Protein AF-A0A6I9MSV8-F1 (afdb_monomer_lite)

Foldseek 3Di:
DDDAWAAAADQADPQQWGDFFKDKAFTHGDDDPPPPDPHDPVDDNDGDPPRVPTDIDIDGHHDPDPDTDGDDPPVVVVVVCCVVCVPPVVPPDDDDDDD

InterPro domains:
  IPR002420 C2 phosphatidylinositol 3-kinase-type domain [PS51547] (1-62)
  IPR035892 C2 domain superfamily [G3DSA:2.60.40.150] (1-72)
  IPR035892 C2 domain superfamily [SSF49562] (1-63)

Radius of gyration: 22.02 Å; chains: 1; bounding box: 76×27×43 Å

Sequence (99 aa):
HYPIAWVNTMVFDYKGQLKTGDIILHCWSSFPDELEEMLNPIGTIQTNPYTENATALHIHFPEHSSHSIIFPPFDKVRQLFSLLFPFSIADRRRPSHCQ

pLDDT: mean 86.19, std 15.5, range [38.59, 98.0]

Secondary structure (DSSP, 8-state):
-----B----SB-TTSBBP-EEEEEEPB----TT--SSS-TTS-SSPPS-TTTS-EEEEEE----SS--BPPPHHHHHHHHHHH-TTTTTTT-------

Organism: NCBI:txid8208

Structure (mmCIF, N/CA/C/O backbone):
data_AF-A0A6I9MSV8-F1
#
_entry.id   AF-A0A6I9MSV8-F1
#
loop_
_atom_site.group_PDB
_atom_site.id
_atom_site.type_symbol
_atom_site.label_atom_id
_atom_site.label_alt_id
_atom_site.label_comp_id
_atom_site.label_asym_id
_atom_site.label_entity_id
_atom_site.label_seq_id
_atom_site.pdbx_PDB_ins_code
_atom_site.Cartn_x
_atom_site.Cartn_y
_atom_site.Cartn_z
_atom_site.occupancy
_atom_site.B_iso_or_equiv
_atom_site.auth_seq_id
_atom_site.auth_comp_id
_atom_site.auth_asym_id
_atom_site.auth_atom_id
_atom_site.pdbx_PDB_model_num
ATOM 1 N N . HIS A 1 1 ? 5.463 18.379 -13.178 1.00 66.12 1 HIS A N 1
ATOM 2 C CA . HIS A 1 1 ? 6.272 17.466 -12.345 1.00 66.12 1 HIS A CA 1
ATOM 3 C C . HIS A 1 1 ? 6.327 16.136 -13.083 1.00 66.12 1 HIS A C 1
ATOM 5 O O . HIS A 1 1 ? 5.282 15.726 -13.568 1.00 66.12 1 HIS A O 1
ATOM 11 N N . TYR A 1 2 ? 7.502 15.531 -13.274 1.00 80.31 2 TYR A N 1
ATOM 12 C CA . TYR A 1 2 ? 7.622 14.267 -14.013 1.00 80.31 2 TYR A CA 1
ATOM 13 C C . TYR A 1 2 ? 7.595 13.101 -13.015 1.00 80.31 2 TYR A C 1
ATOM 15 O O . TYR A 1 2 ? 8.385 13.130 -12.068 1.00 80.31 2 TYR A O 1
ATOM 23 N N . PRO A 1 3 ? 6.685 12.125 -13.154 1.00 85.56 3 PRO A N 1
ATOM 24 C CA . PRO A 1 3 ? 6.596 11.025 -12.207 1.00 85.56 3 PRO A CA 1
ATOM 25 C C . PRO A 1 3 ? 7.773 10.050 -12.408 1.00 85.56 3 PRO A C 1
ATOM 27 O O . PRO A 1 3 ? 8.131 9.718 -13.534 1.00 85.56 3 PRO A O 1
ATOM 30 N N . ILE A 1 4 ? 8.422 9.637 -11.310 1.00 88.88 4 ILE A N 1
ATOM 31 C CA . ILE A 1 4 ? 9.675 8.848 -11.344 1.00 88.88 4 ILE A CA 1
ATOM 32 C C . ILE A 1 4 ? 9.433 7.388 -10.947 1.00 88.88 4 ILE A C 1
ATOM 34 O O . ILE A 1 4 ? 9.833 6.477 -11.664 1.00 88.88 4 ILE A O 1
ATOM 38 N N . ALA A 1 5 ? 8.759 7.161 -9.817 1.00 93.56 5 ALA A N 1
ATOM 39 C CA . ALA A 1 5 ? 8.258 5.850 -9.417 1.00 93.56 5 ALA A CA 1
ATOM 40 C C . ALA A 1 5 ? 7.009 6.006 -8.532 1.00 93.56 5 ALA A C 1
ATOM 42 O O . ALA A 1 5 ? 6.770 7.086 -7.986 1.00 93.56 5 ALA A O 1
ATOM 43 N N . TRP A 1 6 ? 6.230 4.939 -8.358 1.00 94.69 6 TRP A N 1
ATOM 44 C CA . TRP A 1 6 ? 5.099 4.902 -7.427 1.00 94.69 6 TRP A CA 1
ATOM 45 C C . TRP A 1 6 ? 5.071 3.597 -6.631 1.00 94.69 6 TRP A C 1
ATOM 47 O O . TRP A 1 6 ? 5.559 2.558 -7.075 1.00 94.69 6 TRP A O 1
ATOM 57 N N . VAL A 1 7 ? 4.494 3.646 -5.433 1.00 96.88 7 VAL A N 1
ATOM 58 C CA . VAL A 1 7 ? 4.239 2.467 -4.605 1.00 96.88 7 VAL A CA 1
ATOM 59 C C . VAL A 1 7 ? 3.057 2.743 -3.692 1.00 96.88 7 VAL A C 1
ATOM 61 O O . VAL A 1 7 ? 2.947 3.836 -3.138 1.00 96.88 7 VAL A O 1
ATOM 64 N N . ASN A 1 8 ? 2.195 1.747 -3.513 1.00 97.00 8 ASN A N 1
ATOM 65 C CA . ASN A 1 8 ? 1.116 1.803 -2.536 1.00 97.00 8 ASN A CA 1
ATOM 66 C C . ASN A 1 8 ? 1.429 0.838 -1.393 1.00 97.00 8 ASN A C 1
ATOM 68 O O . ASN A 1 8 ? 2.024 -0.219 -1.594 1.00 97.00 8 ASN A O 1
ATOM 72 N N . THR A 1 9 ? 1.010 1.185 -0.180 1.00 97.50 9 THR A N 1
ATOM 73 C CA . THR A 1 9 ? 1.114 0.301 0.983 1.00 97.50 9 THR A CA 1
ATOM 74 C C . THR A 1 9 ? -0.138 0.430 1.833 1.00 97.50 9 THR A C 1
ATOM 76 O O . THR A 1 9 ? -0.679 1.520 2.010 1.00 97.50 9 THR A O 1
ATOM 79 N N . MET A 1 10 ? -0.606 -0.691 2.373 1.00 97.75 10 MET A N 1
ATOM 80 C CA . MET A 1 10 ? -1.678 -0.674 3.366 1.00 97.75 10 MET A CA 1
ATOM 81 C C . MET A 1 10 ? -1.162 -0.100 4.683 1.00 97.75 10 MET A C 1
ATOM 83 O O . MET A 1 10 ? -0.042 -0.417 5.087 1.00 97.75 10 MET A O 1
ATOM 87 N N . VAL A 1 11 ? -1.998 0.677 5.368 1.00 96.62 11 VAL A N 1
ATOM 88 C CA . VAL A 1 11 ? -1.711 1.214 6.710 1.00 96.62 11 VAL A CA 1
ATOM 89 C C . VAL A 1 11 ? -1.901 0.143 7.792 1.00 96.62 11 VAL A C 1
ATOM 91 O O . VAL A 1 11 ? -1.111 0.060 8.729 1.00 96.62 11 VAL A O 1
ATOM 94 N N . PHE A 1 12 ? -2.905 -0.721 7.627 1.00 96.69 12 PHE A N 1
ATOM 95 C CA . PHE A 1 12 ? -3.110 -1.909 8.456 1.00 96.69 12 PHE A CA 1
ATOM 96 C C . PHE A 1 12 ? -2.566 -3.155 7.750 1.00 96.69 12 PHE A C 1
ATOM 98 O O . PHE A 1 12 ? -2.627 -3.264 6.523 1.00 96.69 12 PHE A O 1
ATOM 105 N N . ASP A 1 13 ? -2.022 -4.096 8.512 1.00 95.19 13 ASP A N 1
ATOM 106 C CA . ASP A 1 13 ? -1.614 -5.401 8.003 1.00 95.19 13 ASP A CA 1
ATOM 107 C C . ASP A 1 13 ? -2.814 -6.350 7.795 1.00 95.19 13 ASP A C 1
ATOM 109 O O . ASP A 1 13 ? -3.975 -6.003 8.026 1.00 95.19 13 ASP A O 1
ATOM 113 N N . TYR A 1 14 ? -2.539 -7.581 7.360 1.00 95.06 14 TYR A N 1
ATOM 114 C CA . TYR A 1 14 ? -3.572 -8.591 7.097 1.00 95.06 14 TYR A CA 1
ATOM 115 C C . TYR A 1 14 ? -4.320 -9.069 8.355 1.00 95.06 14 TYR A C 1
ATOM 117 O O . TYR A 1 14 ? -5.393 -9.657 8.237 1.00 95.06 14 TYR A O 1
ATOM 125 N N . LYS A 1 15 ? -3.767 -8.840 9.553 1.00 95.12 15 LYS A N 1
ATOM 126 C CA . LYS A 1 15 ? -4.417 -9.116 10.843 1.00 95.12 15 LYS A CA 1
ATOM 127 C C . LYS A 1 15 ? -5.220 -7.913 11.345 1.00 95.12 15 LYS A C 1
ATOM 129 O O . LYS A 1 15 ? -5.815 -7.993 12.418 1.00 95.12 15 LYS A O 1
ATOM 134 N N . GLY A 1 16 ? -5.225 -6.809 10.598 1.00 96.25 16 GLY A N 1
ATOM 135 C CA . GLY A 1 16 ? -5.819 -5.547 11.010 1.00 96.25 16 GLY A CA 1
ATOM 136 C C . GLY A 1 16 ? -4.978 -4.789 12.035 1.00 96.25 16 GLY A C 1
ATOM 137 O O . GLY A 1 16 ? -5.516 -3.901 12.683 1.00 96.25 16 GLY A O 1
ATOM 138 N N . GLN A 1 17 ? -3.696 -5.113 12.223 1.00 96.12 17 GLN A N 1
ATOM 139 C CA . GLN A 1 17 ? -2.804 -4.351 13.101 1.00 96.12 17 GLN A CA 1
ATOM 140 C C . GLN A 1 17 ? -2.240 -3.141 12.357 1.00 96.12 17 GLN A C 1
ATOM 142 O O . GLN A 1 17 ? -1.863 -3.241 11.190 1.00 96.12 17 GLN A O 1
ATOM 147 N N . LEU A 1 18 ? -2.197 -1.985 13.015 1.00 96.88 18 LEU A N 1
ATOM 148 C CA . LEU A 1 18 ? -1.576 -0.779 12.482 1.00 96.88 18 LEU A CA 1
ATOM 149 C C . LEU A 1 18 ? -0.074 -1.029 12.317 1.00 96.88 18 LEU A C 1
ATOM 151 O O . LEU A 1 18 ? 0.589 -1.437 13.270 1.00 96.88 18 LEU A O 1
ATOM 155 N N . LYS A 1 19 ? 0.462 -0.786 11.119 1.00 95.50 19 LYS A N 1
ATOM 156 C CA . LYS A 1 19 ? 1.903 -0.907 10.878 1.00 95.50 19 LYS A CA 1
ATOM 157 C C . LYS A 1 19 ? 2.669 0.152 11.673 1.00 95.50 19 LYS A C 1
ATOM 159 O O . LYS A 1 19 ? 2.242 1.303 11.735 1.00 95.50 19 LYS A O 1
ATOM 164 N N . THR A 1 20 ? 3.815 -0.234 12.222 1.00 95.81 20 THR A N 1
ATOM 165 C CA . THR A 1 20 ? 4.751 0.633 12.952 1.00 95.81 20 THR A CA 1
ATOM 166 C C . THR A 1 20 ? 6.190 0.315 12.541 1.00 95.81 20 THR A C 1
ATOM 168 O O . THR A 1 20 ? 6.463 -0.756 11.993 1.00 95.81 20 THR A O 1
ATOM 171 N N . GLY A 1 21 ? 7.110 1.244 12.800 1.00 94.94 21 GLY A N 1
ATOM 172 C CA . GLY A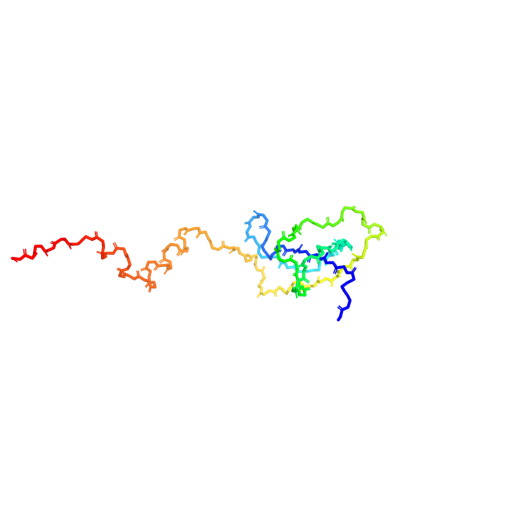 1 21 ? 8.539 1.072 12.551 1.00 94.94 21 GLY A CA 1
ATOM 173 C C . GLY A 1 21 ? 8.970 1.344 11.109 1.00 94.94 21 GLY A C 1
ATOM 174 O O . GLY A 1 21 ? 8.217 1.889 10.295 1.00 94.94 21 GLY A O 1
ATOM 175 N N . ASP A 1 22 ? 10.219 0.985 10.816 1.00 97.00 22 ASP A N 1
ATOM 176 C CA . ASP A 1 22 ? 10.855 1.229 9.523 1.00 97.00 22 ASP A CA 1
ATOM 177 C C . ASP A 1 22 ? 10.438 0.190 8.481 1.00 97.00 22 ASP A C 1
ATOM 179 O O . ASP A 1 22 ? 10.493 -1.020 8.715 1.00 97.00 22 ASP A O 1
ATOM 183 N N . ILE A 1 23 ? 10.042 0.666 7.301 1.00 96.62 23 ILE A N 1
ATOM 184 C CA . ILE A 1 23 ? 9.620 -0.171 6.179 1.00 96.62 23 ILE A CA 1
ATOM 185 C C . ILE A 1 23 ? 10.307 0.306 4.902 1.00 96.62 23 ILE A C 1
ATOM 187 O O . ILE A 1 23 ? 10.376 1.502 4.614 1.00 96.62 23 ILE A O 1
ATOM 191 N N . ILE A 1 24 ? 10.783 -0.659 4.117 1.00 97.50 24 ILE A N 1
ATOM 192 C CA . ILE A 1 24 ? 11.339 -0.441 2.782 1.00 97.50 24 ILE A CA 1
ATOM 193 C C . ILE A 1 24 ? 10.287 -0.858 1.756 1.00 97.50 24 ILE A C 1
ATOM 195 O O . ILE A 1 24 ? 9.778 -1.978 1.796 1.00 97.50 24 ILE A O 1
ATOM 199 N N . LEU A 1 25 ? 9.952 0.047 0.841 1.00 97.81 25 LEU A N 1
ATOM 200 C CA . LEU A 1 25 ? 8.974 -0.170 -0.219 1.00 97.81 25 LEU A CA 1
ATOM 201 C C . LEU A 1 25 ? 9.662 -0.092 -1.580 1.00 97.81 25 LEU A C 1
ATOM 203 O O . LEU A 1 25 ? 10.148 0.965 -1.973 1.00 97.81 25 LEU A O 1
ATOM 207 N N . HIS A 1 26 ? 9.687 -1.205 -2.311 1.00 98.00 26 HIS A N 1
ATOM 208 C CA . HIS A 1 26 ? 10.214 -1.240 -3.675 1.00 98.00 26 HIS A CA 1
ATOM 209 C C . HIS A 1 26 ? 9.147 -0.770 -4.668 1.00 98.00 26 HIS A C 1
ATOM 211 O O . HIS A 1 26 ? 8.056 -1.345 -4.743 1.00 98.00 26 HIS A O 1
ATOM 217 N N . CYS A 1 27 ? 9.468 0.279 -5.418 1.00 97.19 27 CYS A N 1
ATOM 218 C CA . CYS A 1 27 ? 8.533 1.006 -6.264 1.00 97.19 27 CYS A CA 1
ATOM 219 C C . CYS A 1 27 ? 8.421 0.431 -7.683 1.00 97.19 27 CYS A C 1
ATOM 221 O O . CYS A 1 27 ? 9.325 -0.227 -8.208 1.00 97.19 27 CYS A O 1
ATOM 223 N N . TRP A 1 28 ? 7.298 0.739 -8.322 1.00 95.19 28 TRP A N 1
ATOM 224 C CA . TRP A 1 28 ? 7.021 0.504 -9.734 1.00 95.19 28 TRP A CA 1
ATOM 225 C C . TRP A 1 28 ? 7.405 1.733 -10.563 1.0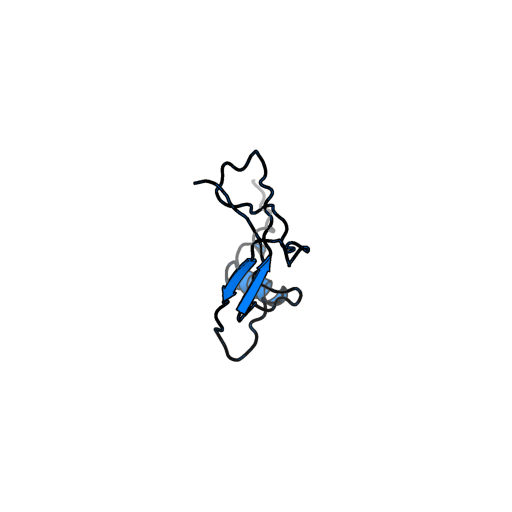0 95.19 28 TRP A C 1
ATOM 227 O O . TRP A 1 28 ? 7.210 2.868 -10.127 1.00 95.19 28 TRP A O 1
ATOM 237 N N . SER A 1 29 ? 7.948 1.509 -11.760 1.00 90.00 29 SER A N 1
ATOM 238 C CA . SER A 1 29 ? 8.387 2.565 -12.687 1.00 90.00 29 SER A CA 1
ATOM 239 C C . SER A 1 29 ? 7.416 2.821 -13.845 1.00 90.00 29 SER A C 1
ATOM 241 O O . SER A 1 29 ? 7.550 3.829 -14.532 1.00 90.00 29 SER A O 1
ATOM 243 N N . SER A 1 30 ? 6.453 1.925 -14.087 1.00 82.81 30 SER A N 1
ATOM 244 C CA . SER A 1 30 ? 5.447 2.078 -15.142 1.00 82.81 30 SER A CA 1
ATOM 245 C C . SER A 1 30 ? 4.285 2.946 -14.670 1.00 82.81 30 SER A C 1
ATOM 247 O O . SER A 1 30 ? 3.679 2.660 -13.640 1.00 82.81 30 SER A O 1
ATOM 249 N N . PHE A 1 31 ? 3.938 3.980 -15.432 1.00 81.81 31 PHE A N 1
ATOM 250 C CA . PHE A 1 31 ? 2.813 4.863 -15.128 1.00 81.81 31 PHE A CA 1
ATOM 251 C C . PHE A 1 31 ? 1.654 4.603 -16.089 1.00 81.81 31 PHE A C 1
ATOM 253 O O . PHE A 1 31 ? 1.899 4.447 -17.282 1.00 81.81 31 PHE A O 1
ATOM 260 N N . PRO A 1 32 ? 0.408 4.546 -15.597 1.00 78.19 32 PRO A N 1
ATOM 261 C CA . PRO A 1 32 ? -0.765 4.659 -16.453 1.00 78.19 32 PRO A CA 1
ATOM 262 C C . PRO A 1 32 ? -0.718 5.946 -17.288 1.00 78.19 32 PRO A C 1
ATOM 264 O O . PRO A 1 32 ? -0.516 7.026 -16.733 1.00 78.19 32 PRO A O 1
ATOM 267 N N . ASP A 1 33 ? -0.940 5.827 -18.598 1.00 70.25 33 ASP A N 1
ATOM 268 C CA . ASP A 1 33 ? -0.8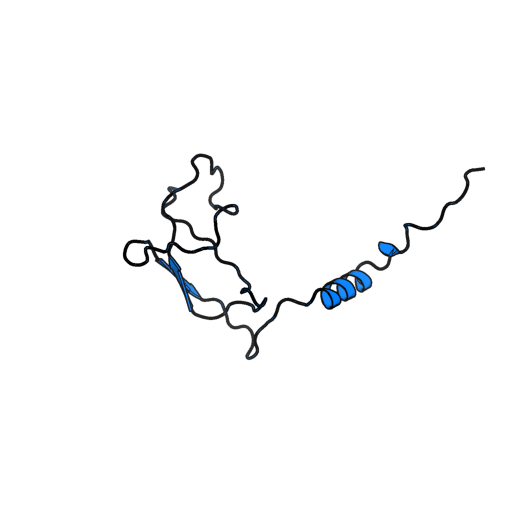88 6.954 -19.543 1.00 70.25 33 ASP A CA 1
ATOM 269 C C . ASP A 1 33 ? -1.969 8.025 -19.270 1.00 70.25 33 ASP A C 1
ATOM 271 O O . ASP A 1 33 ? -1.822 9.175 -19.674 1.00 70.25 33 ASP A O 1
ATOM 275 N N . GLU A 1 34 ? -3.038 7.663 -18.550 1.00 67.69 34 GLU A N 1
ATOM 276 C CA . GLU A 1 34 ? -4.212 8.506 -18.259 1.00 67.69 34 GLU A CA 1
ATOM 277 C C . GLU A 1 34 ? -4.202 9.137 -16.851 1.00 67.69 34 GLU A C 1
ATOM 279 O O . GLU A 1 34 ? -5.227 9.624 -16.374 1.00 67.69 34 GLU A O 1
ATOM 284 N N . LEU A 1 35 ? -3.071 9.128 -16.138 1.00 66.00 35 LEU A N 1
ATOM 285 C CA . LEU A 1 35 ? -2.991 9.759 -14.816 1.00 66.00 35 LEU A CA 1
ATOM 286 C C . LEU A 1 35 ? -2.990 11.291 -14.927 1.00 66.00 35 LEU A C 1
ATOM 288 O O . LEU A 1 35 ? -1.942 11.930 -14.988 1.00 66.00 35 LEU A O 1
ATOM 292 N N . GLU A 1 36 ? -4.185 11.883 -14.904 1.00 66.94 36 GLU A N 1
ATOM 293 C CA . GLU A 1 36 ? -4.370 13.321 -14.661 1.00 66.94 36 GLU A CA 1
ATOM 294 C C . GLU A 1 36 ? -3.950 13.711 -13.227 1.00 66.94 36 GLU A C 1
ATOM 296 O O . GLU A 1 36 ? -3.544 14.847 -12.973 1.00 66.94 36 GLU A O 1
ATOM 301 N N . GLU A 1 37 ? -4.003 12.760 -12.286 1.00 73.62 37 GLU A N 1
ATOM 302 C CA . GLU A 1 37 ? -3.639 12.941 -10.879 1.00 73.62 37 GLU A CA 1
ATOM 303 C C . GLU A 1 37 ? -2.180 12.545 -10.571 1.00 73.62 37 GLU A C 1
ATOM 305 O O . GLU A 1 37 ? -1.573 11.695 -11.217 1.00 73.62 37 GLU A O 1
ATOM 310 N N . MET A 1 38 ? -1.602 13.143 -9.520 1.00 81.25 38 MET A N 1
ATOM 311 C CA . MET A 1 38 ? -0.206 12.911 -9.105 1.00 81.25 38 MET A CA 1
ATOM 312 C C . MET A 1 38 ? 0.021 11.558 -8.398 1.00 81.25 38 MET A C 1
ATOM 314 O O . MET A 1 38 ? 1.167 11.157 -8.191 1.00 81.25 38 MET A O 1
ATOM 318 N N . LEU A 1 39 ? -1.048 10.861 -8.002 1.00 88.69 39 LEU A N 1
ATOM 319 C CA . LEU A 1 39 ? -1.012 9.593 -7.268 1.00 88.69 39 LEU A CA 1
ATOM 320 C C . LEU A 1 39 ? -1.783 8.512 -8.028 1.00 88.69 39 LEU A C 1
ATOM 322 O O . LEU A 1 39 ? -2.723 8.822 -8.746 1.00 88.69 39 LEU A O 1
ATOM 326 N N . ASN A 1 40 ? -1.430 7.241 -7.811 1.00 90.50 40 ASN A N 1
ATOM 327 C CA . ASN A 1 40 ? -2.108 6.092 -8.419 1.00 90.50 40 ASN A CA 1
ATOM 328 C C . ASN A 1 40 ? -2.889 5.267 -7.372 1.00 90.50 40 ASN A C 1
ATOM 330 O O . ASN A 1 40 ? -2.419 4.200 -6.964 1.00 90.50 40 ASN A O 1
ATOM 334 N N . PRO A 1 41 ? -4.075 5.719 -6.918 1.00 91.81 41 PRO A N 1
ATOM 335 C CA . PRO A 1 41 ? -4.844 5.018 -5.885 1.00 91.81 41 PRO A CA 1
ATOM 336 C C . PRO A 1 41 ? -5.397 3.655 -6.335 1.00 91.81 41 PRO A C 1
ATOM 338 O O . PRO A 1 41 ? -5.702 2.818 -5.490 1.00 91.81 41 PRO A O 1
ATOM 341 N N . ILE A 1 42 ? -5.514 3.412 -7.645 1.00 90.75 42 ILE A N 1
ATOM 342 C CA . ILE A 1 42 ? -5.991 2.137 -8.212 1.00 90.75 42 ILE A CA 1
ATOM 343 C C . ILE A 1 42 ? -4.852 1.103 -8.319 1.00 90.75 42 ILE A C 1
ATOM 345 O O . ILE A 1 42 ? -5.091 -0.092 -8.499 1.00 90.75 42 ILE A O 1
ATOM 349 N N . GLY A 1 43 ? -3.598 1.546 -8.191 1.00 92.12 43 GLY A N 1
ATOM 350 C CA . GLY A 1 43 ? -2.416 0.696 -8.259 1.00 92.12 43 GLY A CA 1
ATOM 351 C C . GLY A 1 43 ? -2.343 -0.357 -7.146 1.00 92.12 43 GLY A C 1
ATOM 352 O O . GLY A 1 43 ? -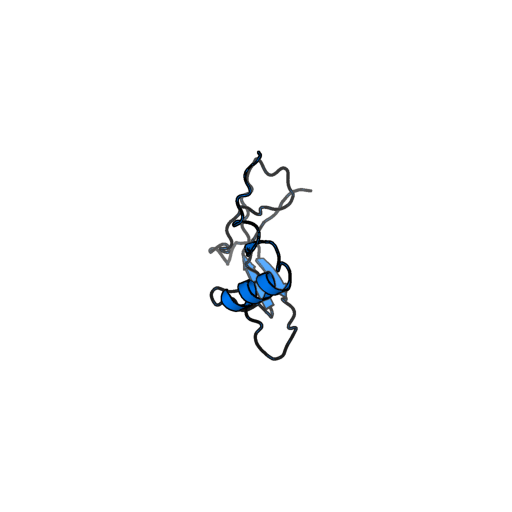2.884 -0.198 -6.050 1.00 92.12 43 GLY A O 1
ATOM 353 N N . THR A 1 44 ? -1.615 -1.442 -7.414 1.00 95.19 44 THR A N 1
ATOM 354 C CA . THR A 1 44 ? -1.421 -2.542 -6.457 1.00 95.19 44 THR A CA 1
ATOM 355 C C . THR A 1 44 ? -0.703 -2.106 -5.178 1.00 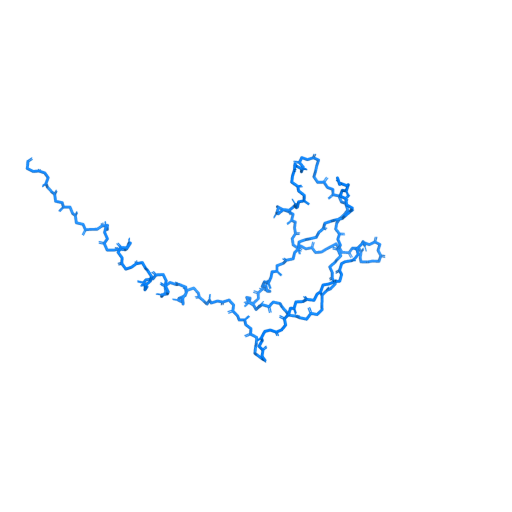95.19 44 THR A C 1
ATOM 357 O O . THR A 1 44 ? 0.185 -1.258 -5.205 1.00 95.19 44 THR A O 1
ATOM 360 N N . ILE A 1 45 ? -1.041 -2.758 -4.063 1.00 96.81 45 ILE A N 1
ATOM 361 C CA . ILE A 1 45 ? -0.333 -2.641 -2.777 1.00 96.81 45 ILE A CA 1
ATOM 362 C C . ILE A 1 45 ? 0.892 -3.564 -2.673 1.00 96.81 45 ILE A C 1
ATOM 364 O O . ILE A 1 45 ? 1.602 -3.535 -1.670 1.00 96.81 45 ILE A O 1
ATOM 368 N N . GLN A 1 46 ? 1.096 -4.450 -3.652 1.00 96.56 46 GLN A N 1
ATOM 369 C CA . GLN A 1 46 ? 2.263 -5.328 -3.694 1.00 96.56 46 GLN A CA 1
ATOM 370 C C . GLN A 1 46 ? 3.475 -4.525 -4.170 1.00 96.56 46 GLN A C 1
ATOM 372 O O . GLN A 1 46 ? 3.415 -3.844 -5.197 1.00 96.56 46 GLN A O 1
ATOM 377 N N . THR A 1 47 ? 4.579 -4.611 -3.433 1.00 96.56 47 THR A N 1
ATOM 378 C CA . THR A 1 47 ? 5.833 -3.966 -3.832 1.00 96.56 47 THR A CA 1
ATOM 379 C C . THR A 1 47 ? 6.466 -4.697 -5.010 1.00 96.56 47 THR A C 1
ATOM 381 O O . THR A 1 47 ? 6.207 -5.879 -5.242 1.00 96.56 47 THR A O 1
ATOM 384 N N . ASN A 1 48 ? 7.331 -4.001 -5.739 1.00 96.69 48 ASN A N 1
ATOM 385 C CA . ASN A 1 48 ? 8.060 -4.575 -6.862 1.00 96.69 48 ASN A CA 1
ATOM 386 C C . ASN A 1 48 ? 8.955 -5.751 -6.395 1.00 96.69 48 ASN A C 1
ATOM 388 O O . ASN A 1 48 ? 9.770 -5.555 -5.489 1.00 96.69 48 ASN A O 1
ATOM 392 N N . PRO A 1 49 ? 8.832 -6.961 -6.981 1.00 95.94 49 PRO A N 1
ATOM 393 C CA . PRO A 1 49 ? 9.623 -8.125 -6.575 1.00 95.94 49 PRO A CA 1
ATOM 394 C C . PRO A 1 49 ? 11.106 -8.037 -6.977 1.00 95.94 49 PRO A C 1
ATOM 396 O O . PRO A 1 49 ? 11.925 -8.768 -6.426 1.00 95.94 49 PRO A O 1
ATOM 399 N N . TYR A 1 50 ? 11.474 -7.159 -7.916 1.00 94.44 50 TYR A N 1
ATOM 400 C CA . TYR A 1 50 ? 12.850 -6.989 -8.395 1.00 94.44 50 TYR A CA 1
ATOM 401 C C . TYR A 1 50 ? 13.637 -6.007 -7.512 1.00 94.44 50 TYR A C 1
ATOM 403 O O . TYR A 1 50 ? 13.977 -4.901 -7.933 1.00 94.44 50 TYR A O 1
ATOM 411 N N . THR A 1 51 ? 13.915 -6.406 -6.271 1.00 92.81 51 THR A N 1
ATOM 412 C CA . THR A 1 51 ? 14.441 -5.523 -5.213 1.00 92.81 51 THR A CA 1
ATOM 413 C C . THR A 1 51 ? 15.812 -4.905 -5.506 1.00 92.81 51 THR A C 1
ATOM 415 O O . THR A 1 51 ? 16.065 -3.789 -5.063 1.00 92.81 51 THR A O 1
ATOM 418 N N . GLU A 1 52 ? 16.675 -5.584 -6.268 1.00 92.75 52 GLU A N 1
ATOM 419 C CA . GLU A 1 52 ? 18.040 -5.120 -6.579 1.00 92.75 52 GLU A CA 1
ATOM 420 C C . GLU A 1 52 ? 18.071 -3.923 -7.542 1.00 92.75 52 GLU A C 1
ATOM 422 O O . GLU A 1 52 ? 18.952 -3.072 -7.448 1.00 92.75 52 GLU A O 1
ATOM 427 N N . ASN A 1 53 ? 17.095 -3.843 -8.452 1.00 91.19 53 ASN A N 1
ATOM 428 C CA . ASN A 1 53 ? 17.065 -2.852 -9.535 1.00 91.19 53 ASN A CA 1
ATOM 429 C C . ASN A 1 53 ? 15.931 -1.828 -9.381 1.00 91.19 53 ASN A C 1
ATOM 431 O O . ASN A 1 53 ? 15.865 -0.854 -10.132 1.00 91.19 53 ASN A O 1
ATOM 435 N N . ALA A 1 54 ? 15.007 -2.056 -8.446 1.00 94.62 54 ALA A N 1
ATOM 436 C CA . ALA A 1 54 ? 13.881 -1.169 -8.200 1.00 94.62 54 ALA A CA 1
ATOM 437 C C . ALA A 1 54 ? 14.281 0.014 -7.310 1.00 94.62 54 ALA A C 1
ATOM 439 O O . ALA A 1 54 ? 14.983 -0.144 -6.311 1.00 94.62 54 ALA A O 1
ATOM 440 N N . THR A 1 55 ? 13.750 1.200 -7.614 1.00 96.19 55 THR A N 1
ATOM 441 C CA . THR A 1 55 ? 13.795 2.342 -6.693 1.00 96.19 55 THR A CA 1
ATOM 442 C C . THR A 1 55 ? 13.153 1.949 -5.362 1.00 96.19 55 THR A C 1
ATOM 444 O O . THR A 1 55 ? 12.044 1.418 -5.350 1.00 96.19 55 THR A O 1
ATOM 447 N N . ALA A 1 56 ? 13.833 2.215 -4.248 1.00 97.06 56 ALA A N 1
ATOM 448 C CA . ALA A 1 56 ? 13.343 1.905 -2.910 1.00 97.06 56 ALA A CA 1
ATOM 449 C C . ALA A 1 56 ? 13.001 3.184 -2.139 1.00 97.06 56 ALA A C 1
ATOM 451 O O . ALA A 1 56 ? 13.770 4.146 -2.134 1.00 97.06 56 ALA A O 1
ATOM 452 N N . LEU A 1 57 ? 11.853 3.176 -1.465 1.00 97.19 57 LEU A N 1
ATOM 453 C CA . LEU A 1 57 ? 11.425 4.224 -0.550 1.00 97.19 57 LEU A CA 1
ATOM 454 C C . LEU A 1 57 ? 11.502 3.705 0.889 1.00 97.19 57 LEU A C 1
ATOM 456 O O . LEU A 1 57 ? 10.874 2.704 1.226 1.00 97.19 57 LEU A O 1
ATOM 460 N N . HIS A 1 58 ? 12.259 4.401 1.733 1.00 97.81 58 HIS A N 1
ATOM 461 C CA . HIS A 1 58 ? 12.372 4.102 3.158 1.00 97.81 58 HIS A CA 1
ATOM 462 C C . HIS A 1 58 ? 11.429 5.024 3.927 1.00 97.81 58 HIS A C 1
ATOM 464 O O . HIS A 1 58 ? 11.558 6.246 3.844 1.00 97.81 58 HIS A O 1
ATOM 470 N N . ILE A 1 59 ? 10.477 4.444 4.653 1.00 97.44 59 ILE A N 1
ATOM 471 C CA . ILE A 1 59 ? 9.505 5.187 5.459 1.00 97.44 59 ILE A CA 1
ATOM 472 C C . ILE A 1 59 ? 9.495 4.674 6.893 1.00 97.44 59 ILE A C 1
ATOM 474 O O . ILE A 1 59 ? 9.806 3.513 7.146 1.00 97.44 59 ILE A O 1
ATOM 478 N N . HIS A 1 60 ? 9.080 5.540 7.812 1.00 96.88 60 HIS A N 1
ATOM 479 C CA . HIS A 1 60 ? 8.909 5.209 9.218 1.00 96.88 60 HIS A CA 1
ATOM 480 C C . HIS A 1 60 ? 7.452 5.430 9.627 1.00 96.88 60 HIS A C 1
ATOM 482 O O . HIS A 1 60 ? 6.943 6.550 9.534 1.00 96.88 60 HIS A O 1
ATOM 488 N N . PHE A 1 61 ? 6.781 4.373 10.082 1.00 95.75 61 PHE A N 1
ATOM 489 C CA . PHE A 1 61 ? 5.465 4.486 10.702 1.00 95.75 61 PHE A CA 1
ATOM 490 C C . PHE A 1 61 ? 5.616 4.761 12.206 1.00 95.75 61 PHE A C 1
ATOM 492 O O . PHE A 1 61 ? 6.254 3.965 12.899 1.00 95.75 61 PHE A O 1
ATOM 499 N N . PRO A 1 62 ? 5.020 5.844 12.734 1.00 94.25 62 PRO A N 1
ATOM 500 C CA . PRO A 1 62 ? 5.172 6.213 14.135 1.00 94.25 62 PRO A CA 1
ATOM 501 C C . PRO A 1 62 ? 4.571 5.164 15.077 1.00 94.25 62 PRO A C 1
ATOM 503 O O . PRO A 1 62 ? 3.475 4.647 14.852 1.00 94.25 62 PRO A O 1
ATOM 506 N N . GLU A 1 63 ? 5.268 4.895 16.179 1.00 91.12 63 GLU A N 1
ATOM 507 C CA . GLU A 1 63 ? 4.767 4.050 17.260 1.00 91.12 63 GLU A CA 1
ATOM 508 C C . GLU A 1 63 ? 4.005 4.908 18.281 1.00 91.12 63 GLU A C 1
ATOM 510 O O . GLU A 1 63 ? 4.584 5.691 19.031 1.00 91.12 63 GLU A O 1
ATOM 515 N N . HIS A 1 64 ? 2.676 4.794 18.285 1.00 85.00 64 HIS A N 1
ATOM 516 C CA . HIS A 1 64 ? 1.810 5.605 19.151 1.00 85.00 64 HIS A CA 1
ATOM 517 C C . HIS A 1 64 ? 1.558 4.991 20.536 1.00 85.00 64 HIS A C 1
ATOM 519 O O . HIS A 1 64 ? 1.109 5.692 21.444 1.00 85.00 64 HIS A O 1
ATOM 525 N N . SER A 1 65 ? 1.809 3.693 20.712 1.00 87.56 65 SER A N 1
ATOM 526 C CA . SER A 1 65 ? 1.536 2.970 21.956 1.00 87.56 65 SER A CA 1
ATOM 527 C C . SER A 1 65 ? 2.450 1.766 22.123 1.00 87.56 65 SER A C 1
ATOM 529 O O . SER A 1 65 ? 2.805 1.122 21.146 1.00 87.56 65 SER A O 1
ATOM 531 N N . SER A 1 66 ? 2.723 1.388 23.375 1.00 87.62 66 SER A N 1
ATOM 532 C CA . SER A 1 66 ? 3.492 0.176 23.715 1.00 87.62 66 SER A CA 1
ATOM 533 C C . SER A 1 66 ? 2.777 -1.138 23.369 1.00 87.62 66 SER A C 1
ATOM 535 O O . SER A 1 66 ? 3.357 -2.215 23.476 1.00 87.62 66 SER A O 1
ATOM 537 N N . HIS A 1 67 ? 1.495 -1.071 23.009 1.00 90.31 67 HIS A N 1
ATOM 538 C CA . HIS A 1 67 ? 0.689 -2.209 22.580 1.00 90.31 67 HIS A CA 1
ATOM 539 C C . HIS A 1 67 ? 0.307 -2.056 21.108 1.00 90.31 67 HIS A C 1
ATOM 541 O O . HIS A 1 67 ? 0.118 -0.937 20.634 1.00 90.31 67 HIS A O 1
ATOM 547 N N . SER A 1 68 ? 0.140 -3.180 20.406 1.00 90.56 68 SER A N 1
ATOM 548 C CA . SER A 1 68 ? -0.334 -3.179 19.018 1.00 90.56 68 SER A CA 1
ATOM 549 C C . SER A 1 68 ? -1.754 -2.609 18.927 1.00 90.56 68 SER A C 1
ATOM 551 O O . SER A 1 68 ? -2.655 -3.028 19.661 1.00 90.56 68 SER A O 1
ATOM 553 N N . ILE A 1 69 ? -1.947 -1.647 18.022 1.00 95.50 69 ILE A N 1
ATOM 554 C CA . ILE A 1 69 ? -3.248 -1.044 17.720 1.00 95.50 69 ILE A CA 1
ATOM 555 C C . ILE A 1 69 ? -3.917 -1.893 16.644 1.00 95.50 69 ILE A C 1
ATOM 557 O O . ILE A 1 69 ? -3.395 -2.022 15.541 1.00 95.50 69 ILE A O 1
ATOM 561 N N . ILE A 1 70 ? -5.090 -2.448 16.948 1.00 96.31 70 ILE A N 1
ATOM 562 C CA . ILE A 1 70 ? -5.848 -3.305 16.028 1.00 96.31 70 ILE A CA 1
ATOM 563 C C . ILE A 1 70 ? -7.099 -2.567 15.556 1.00 96.31 70 ILE A C 1
ATOM 565 O O . ILE A 1 70 ? -7.773 -1.898 16.344 1.00 96.31 70 ILE A O 1
ATOM 569 N N . PHE A 1 71 ? -7.425 -2.706 14.274 1.00 96.44 71 PHE A N 1
ATOM 570 C CA . PHE A 1 71 ? -8.661 -2.206 13.696 1.00 96.44 71 PHE A CA 1
ATOM 571 C C . PHE A 1 71 ? -9.871 -2.748 14.481 1.00 96.44 71 PHE A C 1
ATOM 573 O O . PHE A 1 71 ? -9.925 -3.948 14.775 1.00 96.44 71 PHE A O 1
ATOM 580 N N . PRO A 1 72 ? -10.853 -1.899 14.836 1.00 96.50 72 PRO A N 1
ATOM 581 C CA . PRO A 1 72 ? -11.998 -2.334 15.620 1.00 96.50 72 PRO A CA 1
ATOM 582 C C . PRO A 1 72 ? -12.769 -3.476 14.936 1.00 96.50 72 PRO A C 1
ATOM 584 O O . PRO A 1 72 ? -13.120 -3.360 13.760 1.00 96.50 72 PRO A O 1
ATOM 587 N N . PRO A 1 73 ? -13.111 -4.557 15.662 1.00 95.56 73 PRO A N 1
ATOM 588 C CA . PRO A 1 73 ? -13.976 -5.603 15.131 1.00 95.56 73 PRO A CA 1
ATOM 589 C C . PRO A 1 73 ? -15.340 -5.054 14.699 1.00 95.56 73 PRO A C 1
ATOM 591 O O . PRO A 1 73 ? -15.837 -4.073 15.262 1.00 95.56 73 PRO A O 1
ATOM 594 N N . PHE A 1 74 ? -15.992 -5.741 13.758 1.00 95.00 74 PHE A N 1
ATOM 595 C CA . PHE A 1 74 ? -17.276 -5.318 13.189 1.00 95.00 74 PHE A CA 1
ATOM 596 C C . PHE A 1 74 ? -18.342 -4.999 14.251 1.00 95.00 74 PHE A C 1
ATOM 598 O O . PHE A 1 74 ? -19.014 -3.973 14.161 1.00 95.00 74 PHE A O 1
ATOM 605 N N . ASP A 1 75 ? -18.453 -5.813 15.306 1.00 96.06 75 ASP A N 1
ATOM 606 C CA . ASP A 1 75 ? -19.421 -5.585 16.386 1.00 96.06 75 ASP A CA 1
ATOM 607 C C . ASP A 1 75 ? -19.200 -4.263 17.124 1.00 96.06 75 ASP A C 1
ATOM 609 O O . ASP A 1 75 ? -20.167 -3.597 17.501 1.00 96.06 75 ASP A O 1
ATOM 613 N N . LYS A 1 76 ? -17.939 -3.848 17.297 1.00 94.75 76 LYS A N 1
ATOM 614 C CA . LYS A 1 76 ? -17.596 -2.568 17.928 1.00 94.75 76 LYS A CA 1
ATOM 615 C C . LYS A 1 76 ? -17.945 -1.393 17.025 1.00 94.75 76 LYS A C 1
ATOM 617 O O . LYS A 1 76 ? -18.504 -0.412 17.512 1.00 94.75 76 LYS A O 1
ATOM 622 N N . VAL A 1 77 ? -17.699 -1.515 15.721 1.00 95.00 77 VAL A N 1
ATOM 623 C CA . VAL A 1 77 ? -18.108 -0.504 14.733 1.00 95.00 77 VAL A CA 1
ATOM 624 C C . VAL A 1 77 ? -19.633 -0.375 14.697 1.00 95.00 77 VAL A C 1
ATOM 626 O O . VAL A 1 77 ? -20.162 0.733 14.749 1.00 95.00 77 VAL A O 1
ATOM 629 N N . ARG A 1 78 ? -20.357 -1.500 14.697 1.00 93.06 78 ARG A N 1
ATOM 630 C CA . ARG A 1 78 ? -21.826 -1.523 14.731 1.00 93.06 78 ARG A CA 1
ATOM 631 C C . ARG A 1 78 ? -22.382 -0.903 16.013 1.00 93.06 78 ARG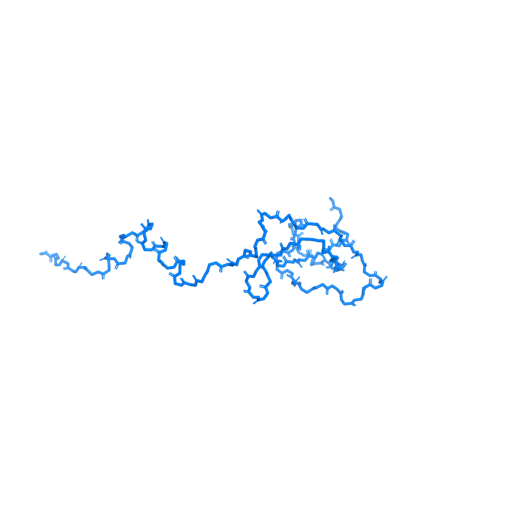 A C 1
ATOM 633 O O . ARG A 1 78 ? -23.350 -0.149 15.957 1.00 93.06 78 ARG A O 1
ATOM 640 N N . GLN A 1 79 ? -21.775 -1.207 17.161 1.00 94.12 79 GLN A N 1
ATOM 641 C CA . GLN A 1 79 ? -22.152 -0.614 18.442 1.00 94.12 79 GLN A CA 1
ATOM 642 C C . GLN A 1 79 ? -21.974 0.908 18.411 1.00 94.12 79 GLN A C 1
ATOM 644 O O . GLN A 1 79 ? -22.894 1.632 18.785 1.00 94.12 79 GLN A O 1
ATOM 649 N N . LEU A 1 80 ? -20.829 1.392 17.918 1.00 93.75 80 LEU A N 1
ATOM 650 C CA . LEU A 1 80 ? -20.572 2.823 17.768 1.00 93.75 80 LEU A CA 1
ATOM 651 C C . LEU A 1 80 ? -21.595 3.482 16.833 1.00 93.75 80 LEU A C 1
ATOM 653 O O . LEU A 1 80 ? -22.167 4.509 17.184 1.00 93.75 80 LEU A O 1
ATOM 657 N N . PHE A 1 81 ? -21.890 2.863 15.687 1.00 93.25 81 PHE A N 1
ATOM 658 C CA . PHE A 1 81 ? -22.908 3.355 14.759 1.00 93.25 81 PHE A CA 1
ATOM 659 C C . PHE A 1 81 ? -24.288 3.470 15.421 1.00 93.25 81 PHE A C 1
ATOM 661 O O . PHE A 1 81 ? -24.942 4.500 15.294 1.00 93.25 81 PHE A O 1
ATOM 668 N N . SER A 1 82 ? -24.719 2.457 16.180 1.00 91.50 82 SER A N 1
ATOM 669 C CA . SER A 1 82 ? -26.004 2.490 16.891 1.00 91.50 82 SER A CA 1
ATOM 670 C C . SER A 1 82 ? -26.078 3.590 17.953 1.00 91.50 82 SER A C 1
ATOM 672 O O . SER A 1 82 ? -27.168 4.096 18.213 1.00 91.50 82 SER A O 1
ATOM 674 N N . LEU A 1 83 ? -24.953 3.930 18.587 1.00 90.88 83 LEU A N 1
ATOM 675 C CA . LEU A 1 83 ? -24.884 5.003 19.581 1.00 90.88 83 LEU A CA 1
ATOM 676 C C . LEU A 1 83 ? -24.902 6.388 18.924 1.00 90.88 83 LEU A C 1
ATOM 678 O O . LEU A 1 83 ? -25.526 7.302 19.455 1.00 90.88 83 LEU A O 1
ATOM 682 N N . LEU A 1 84 ? -24.237 6.541 17.776 1.00 90.62 84 LEU A N 1
ATOM 683 C CA . LEU A 1 84 ? -24.147 7.815 17.057 1.00 90.62 84 LEU A CA 1
ATOM 684 C C . LEU A 1 84 ? -25.382 8.110 16.191 1.00 90.62 84 LEU A C 1
ATOM 686 O O . LEU A 1 84 ? -25.711 9.273 15.975 1.00 90.62 84 LEU A O 1
ATOM 690 N N . PHE A 1 85 ? -26.086 7.077 15.719 1.00 85.75 85 PHE A N 1
ATOM 691 C CA . PHE A 1 85 ? -27.232 7.199 14.811 1.00 85.75 85 PHE A CA 1
ATOM 692 C C . PHE A 1 85 ? -28.465 6.415 15.307 1.00 85.75 85 PHE A C 1
ATOM 694 O O . PHE A 1 85 ? -28.936 5.500 14.623 1.00 85.75 85 PHE A O 1
ATOM 701 N N . PRO A 1 86 ? -29.050 6.772 16.468 1.00 70.38 86 PRO A N 1
ATOM 702 C CA . PRO A 1 86 ? -30.150 6.015 17.077 1.00 70.38 86 PRO A CA 1
ATOM 703 C C . PRO A 1 86 ? -31.439 5.980 16.233 1.00 70.38 86 PRO A C 1
ATOM 705 O O . PRO A 1 86 ? -32.253 5.071 16.393 1.00 70.38 86 PRO A O 1
ATOM 708 N N . PHE A 1 87 ? -31.627 6.924 15.303 1.00 63.22 87 PHE A N 1
ATOM 709 C CA . PHE A 1 87 ? -32.862 7.058 14.516 1.00 63.22 87 PHE A CA 1
ATOM 710 C C . PHE A 1 87 ? -32.850 6.347 13.150 1.00 63.22 87 PHE A C 1
ATOM 712 O O . PHE A 1 87 ? -33.907 6.169 12.554 1.00 63.22 87 PHE A O 1
ATOM 719 N N . SER A 1 88 ? -31.701 5.875 12.649 1.00 59.81 88 SER A N 1
ATOM 720 C CA . SER A 1 88 ? -31.616 5.327 11.279 1.00 59.81 88 SER A CA 1
ATOM 721 C C . SER A 1 88 ? -32.231 3.922 11.123 1.00 59.81 88 SER A C 1
ATOM 723 O O . SER A 1 88 ? -32.642 3.535 10.029 1.00 59.81 88 SER A O 1
ATOM 725 N N . ILE A 1 89 ? -32.346 3.153 12.213 1.00 56.19 89 ILE A N 1
ATOM 726 C CA . ILE A 1 89 ? -32.889 1.779 12.184 1.00 56.19 89 ILE A CA 1
ATOM 727 C C . ILE A 1 89 ? -34.376 1.735 12.589 1.00 56.19 89 ILE A C 1
ATOM 729 O O . ILE A 1 89 ? -35.098 0.822 12.184 1.00 56.19 89 ILE A O 1
ATOM 733 N N . ALA A 1 90 ? -34.864 2.728 13.340 1.00 52.66 90 ALA A N 1
ATOM 734 C CA . ALA A 1 90 ? -36.240 2.752 13.841 1.00 52.66 90 ALA A CA 1
ATOM 735 C C . ALA A 1 90 ? -37.265 3.312 12.834 1.00 52.66 90 ALA A C 1
ATOM 737 O O . ALA A 1 90 ? -38.445 2.985 12.937 1.00 52.66 90 ALA A O 1
ATOM 738 N N . ASP A 1 91 ? -36.838 4.084 11.829 1.00 52.25 91 ASP A N 1
ATOM 739 C CA . ASP A 1 91 ? -37.757 4.827 10.949 1.00 52.25 91 ASP A CA 1
ATOM 740 C C . ASP A 1 91 ? -38.152 4.094 9.648 1.00 52.25 91 ASP A C 1
ATOM 742 O O . ASP A 1 91 ? -38.609 4.686 8.677 1.00 52.25 91 ASP A O 1
ATOM 746 N N . ARG A 1 92 ? -37.994 2.762 9.602 1.00 55.50 92 ARG A N 1
ATOM 747 C CA . ARG A 1 92 ? -38.527 1.921 8.506 1.00 55.50 92 ARG A CA 1
ATOM 748 C C . ARG A 1 92 ? -39.782 1.130 8.860 1.00 55.50 92 ARG A C 1
ATOM 750 O O . ARG A 1 92 ? -40.202 0.272 8.086 1.00 55.50 92 ARG A O 1
ATOM 757 N N . ARG A 1 93 ? -40.410 1.405 10.005 1.00 54.31 93 ARG A N 1
ATOM 758 C CA . ARG A 1 93 ? -41.736 0.863 10.330 1.00 54.31 93 ARG A CA 1
ATOM 759 C C . ARG A 1 93 ? -42.582 1.877 11.097 1.00 54.31 93 ARG A C 1
ATOM 761 O O . ARG A 1 93 ? -42.658 1.802 12.316 1.00 54.31 93 ARG A O 1
ATOM 768 N N . ARG A 1 94 ? -43.329 2.709 10.367 1.00 44.22 94 ARG A N 1
ATOM 769 C CA . ARG A 1 94 ? -44.775 2.867 10.595 1.00 44.22 94 ARG A CA 1
ATOM 770 C C . ARG A 1 94 ? -45.487 3.302 9.306 1.00 44.22 94 ARG A C 1
ATOM 772 O O . ARG A 1 94 ? -45.148 4.342 8.754 1.00 44.22 94 ARG A O 1
ATOM 779 N N . PRO A 1 95 ? -46.470 2.518 8.835 1.00 61.00 95 PRO A N 1
ATOM 780 C CA . PRO A 1 95 ? -47.433 2.959 7.845 1.00 61.00 95 PRO A CA 1
ATOM 781 C C . PRO A 1 95 ? -48.507 3.787 8.560 1.00 61.00 95 PRO A C 1
ATOM 783 O O . PRO A 1 95 ? -49.053 3.357 9.575 1.00 61.00 95 PRO A O 1
ATOM 786 N N . SER A 1 96 ? -48.842 4.958 8.038 1.00 48.06 96 SER A N 1
ATOM 787 C CA . SER A 1 96 ? -50.066 5.653 8.430 1.00 48.06 96 SER A CA 1
ATOM 788 C C . SER A 1 96 ? -50.753 6.161 7.177 1.00 48.06 96 SER A C 1
ATOM 790 O O . SER A 1 96 ? -50.375 7.184 6.615 1.00 48.06 96 SER A O 1
ATOM 792 N N . HIS A 1 97 ? -51.711 5.344 6.732 1.00 50.38 97 HIS A N 1
ATOM 793 C CA . HIS A 1 97 ? -52.977 5.741 6.129 1.00 50.38 97 HIS A CA 1
ATOM 794 C C . HIS A 1 97 ? -53.132 7.253 5.919 1.00 50.38 97 HIS A C 1
ATOM 796 O O . HIS A 1 97 ? -53.345 7.993 6.878 1.00 50.38 97 HIS A O 1
ATOM 802 N N . CYS A 1 98 ? -53.093 7.684 4.658 1.00 38.59 98 CYS A N 1
ATOM 803 C CA . CYS A 1 98 ? -53.836 8.874 4.267 1.00 38.59 98 CYS A CA 1
ATOM 804 C C . CYS A 1 98 ? -55.315 8.479 4.188 1.00 38.59 98 CYS A C 1
ATOM 806 O O . CYS A 1 98 ? -55.651 7.465 3.569 1.00 38.59 98 CYS A O 1
ATOM 808 N N . GLN A 1 99 ? -56.134 9.238 4.917 1.00 39.41 99 GLN A N 1
ATOM 809 C CA . GLN A 1 99 ? -57.588 9.297 4.774 1.00 39.41 99 GLN A CA 1
ATOM 810 C C . GLN A 1 99 ? -57.983 9.702 3.355 1.00 39.41 99 GLN A C 1
ATOM 812 O O . GLN A 1 99 ? -57.195 10.441 2.719 1.00 39.41 99 GLN A O 1
#